Protein AF-A0AAW8U832-F1 (afdb_monomer)

Organism: NCBI:txid218144

Structure (mmCIF, N/CA/C/O backbone):
data_AF-A0AAW8U832-F1
#
_entry.id   AF-A0AAW8U832-F1
#
loop_
_atom_site.group_PDB
_atom_site.id
_atom_site.type_symbol
_atom_site.label_atom_id
_atom_site.label_alt_id
_atom_site.label_comp_id
_atom_site.label_asym_id
_atom_site.label_entity_id
_atom_site.label_seq_id
_atom_site.pdbx_PDB_ins_code
_atom_site.Cartn_x
_atom_site.Cartn_y
_atom_site.Cartn_z
_atom_site.occupancy
_atom_site.B_iso_or_equiv
_atom_site.auth_seq_id
_atom_site.auth_comp_id
_atom_site.auth_asym_id
_atom_site.auth_atom_id
_atom_site.pdbx_PDB_model_num
ATOM 1 N N . MET A 1 1 ? 17.984 11.534 0.760 1.00 80.00 1 MET A N 1
ATOM 2 C CA . MET A 1 1 ? 16.755 10.742 0.649 1.00 80.00 1 MET A CA 1
ATOM 3 C C . MET A 1 1 ? 16.183 10.905 -0.748 1.00 80.00 1 MET A C 1
ATOM 5 O O . MET A 1 1 ? 15.861 12.036 -1.121 1.00 80.00 1 MET A O 1
ATOM 9 N N . ASN A 1 2 ? 16.162 9.833 -1.534 1.00 95.25 2 ASN A N 1
ATOM 10 C CA . ASN A 1 2 ? 15.572 9.796 -2.872 1.00 95.25 2 ASN A CA 1
ATOM 11 C C . ASN A 1 2 ? 14.032 9.698 -2.787 1.00 95.25 2 ASN A C 1
ATOM 13 O O . ASN A 1 2 ? 13.459 9.702 -1.697 1.00 95.25 2 ASN A O 1
ATOM 17 N N . GLU A 1 3 ? 13.347 9.724 -3.931 1.00 96.44 3 GLU A N 1
ATOM 18 C CA . GLU A 1 3 ? 11.878 9.700 -3.965 1.00 96.44 3 GLU A CA 1
ATOM 19 C C . GLU A 1 3 ? 11.307 8.386 -3.417 1.00 96.44 3 GLU A C 1
ATOM 21 O O . GLU A 1 3 ? 10.416 8.422 -2.572 1.00 96.44 3 GLU A O 1
ATOM 26 N N . THR A 1 4 ? 11.878 7.249 -3.808 1.00 96.56 4 THR A N 1
ATOM 27 C CA . THR A 1 4 ? 11.499 5.917 -3.322 1.00 96.56 4 THR A CA 1
ATOM 28 C C . THR A 1 4 ? 11.585 5.816 -1.798 1.00 96.56 4 THR A C 1
ATOM 30 O O . THR A 1 4 ? 10.625 5.422 -1.142 1.00 96.56 4 THR A O 1
ATOM 33 N N . GLU A 1 5 ? 12.685 6.275 -1.198 1.00 97.19 5 GLU A N 1
ATOM 34 C CA . GLU A 1 5 ? 12.880 6.294 0.256 1.00 97.19 5 GLU A CA 1
ATOM 35 C C . GLU A 1 5 ? 11.813 7.144 0.969 1.00 97.19 5 GLU A C 1
ATOM 37 O O . GLU A 1 5 ? 11.330 6.759 2.034 1.00 97.19 5 GLU A O 1
ATOM 42 N N . LYS A 1 6 ? 11.387 8.269 0.371 1.00 98.06 6 LYS A N 1
ATOM 43 C CA . LYS A 1 6 ? 10.287 9.093 0.911 1.00 98.06 6 LYS A CA 1
ATOM 44 C C . LYS A 1 6 ? 8.947 8.363 0.869 1.00 98.06 6 LYS A C 1
ATOM 46 O O . LYS A 1 6 ? 8.147 8.517 1.792 1.00 98.06 6 LYS A O 1
ATOM 51 N N . LEU A 1 7 ? 8.681 7.603 -0.194 1.00 98.06 7 LEU A N 1
ATOM 52 C CA . LEU A 1 7 ? 7.457 6.808 -0.306 1.00 98.06 7 LEU A CA 1
ATOM 53 C C . LEU A 1 7 ? 7.444 5.686 0.729 1.00 98.06 7 LEU A C 1
ATOM 55 O O . LEU A 1 7 ? 6.447 5.545 1.431 1.00 98.06 7 LEU A O 1
ATOM 59 N N . ILE A 1 8 ? 8.563 4.977 0.897 1.00 97.31 8 ILE A N 1
ATOM 60 C CA . ILE A 1 8 ? 8.722 3.929 1.915 1.00 97.31 8 ILE A CA 1
ATOM 61 C C . ILE A 1 8 ? 8.506 4.503 3.320 1.00 97.31 8 ILE A C 1
ATOM 63 O O . ILE A 1 8 ? 7.761 3.930 4.115 1.00 97.31 8 ILE A O 1
ATOM 67 N N . GLU A 1 9 ? 9.117 5.647 3.638 1.00 98.12 9 GLU A N 1
ATOM 68 C CA . GLU A 1 9 ? 8.936 6.300 4.939 1.00 98.12 9 GLU A CA 1
ATOM 69 C C . GLU A 1 9 ? 7.472 6.694 5.170 1.00 98.12 9 GLU A C 1
ATOM 71 O O . GLU A 1 9 ? 6.896 6.393 6.219 1.00 98.12 9 GLU A O 1
ATOM 76 N N . LYS A 1 10 ? 6.836 7.323 4.175 1.00 98.25 10 LYS A N 1
ATOM 77 C CA . LYS A 1 10 ? 5.417 7.684 4.251 1.00 98.25 10 LYS A CA 1
ATOM 78 C C . LYS A 1 10 ? 4.534 6.447 4.424 1.00 98.25 10 LYS A C 1
ATOM 80 O O . LYS A 1 10 ? 3.597 6.492 5.218 1.00 98.25 10 LYS A O 1
ATOM 85 N N . ASN 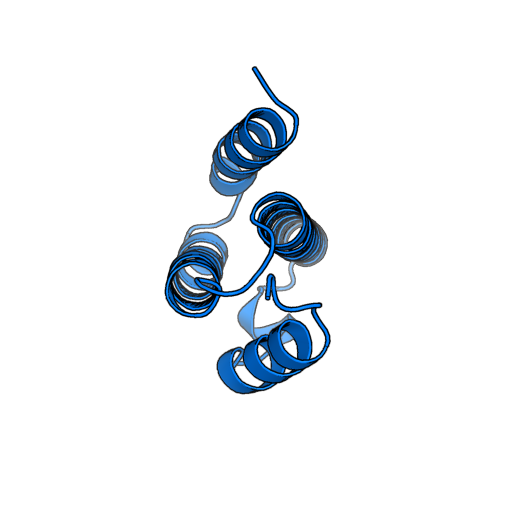A 1 11 ? 4.846 5.357 3.726 1.00 98.31 11 ASN A N 1
ATOM 86 C CA . ASN A 1 11 ? 4.149 4.083 3.843 1.00 98.31 11 ASN A CA 1
ATOM 87 C C . ASN A 1 11 ? 4.224 3.538 5.272 1.00 98.31 11 ASN A C 1
ATOM 89 O O . ASN A 1 11 ? 3.194 3.269 5.886 1.00 98.31 11 ASN A O 1
ATOM 93 N N . ASN A 1 12 ? 5.434 3.474 5.834 1.00 97.81 12 ASN A N 1
ATOM 94 C CA . ASN A 1 12 ? 5.662 3.016 7.201 1.00 97.81 12 ASN A CA 1
ATOM 95 C C . ASN A 1 12 ? 4.873 3.849 8.216 1.00 97.81 12 ASN A C 1
ATOM 97 O O . ASN A 1 12 ? 4.212 3.281 9.079 1.00 97.81 12 ASN A O 1
ATOM 101 N N . ASN A 1 13 ? 4.888 5.178 8.080 1.00 98.31 13 ASN A N 1
ATOM 102 C CA . ASN A 1 13 ? 4.162 6.076 8.980 1.00 98.31 13 ASN A CA 1
ATOM 103 C C . ASN A 1 13 ? 2.638 5.902 8.886 1.00 98.31 13 ASN A C 1
ATOM 105 O O . ASN A 1 13 ? 1.956 5.867 9.906 1.00 98.31 13 ASN A O 1
ATOM 109 N N . LEU A 1 14 ? 2.091 5.795 7.672 1.00 98.44 14 LEU A N 1
ATOM 110 C CA . LEU A 1 14 ? 0.647 5.658 7.464 1.00 98.44 14 LEU A CA 1
ATOM 111 C C . LEU A 1 14 ? 0.119 4.279 7.864 1.00 98.44 14 LEU A C 1
ATOM 113 O O . LEU A 1 14 ? -0.999 4.180 8.364 1.00 98.44 14 LEU A O 1
ATOM 117 N N . ARG A 1 15 ? 0.920 3.224 7.695 1.00 97.12 15 ARG A N 1
ATOM 118 C CA . ARG A 1 15 ? 0.540 1.858 8.070 1.00 97.12 15 ARG A CA 1
ATOM 119 C C . ARG A 1 15 ? 0.269 1.719 9.568 1.00 97.12 15 ARG A C 1
ATOM 121 O O . ARG A 1 15 ? -0.569 0.915 9.958 1.00 97.12 15 ARG A O 1
ATOM 128 N N . GLU A 1 16 ? 0.921 2.520 10.408 1.00 97.88 16 GLU A N 1
ATOM 129 C CA . GLU A 1 16 ? 0.655 2.539 11.854 1.00 97.88 16 GLU A CA 1
ATOM 130 C C . GLU A 1 16 ? -0.714 3.141 12.222 1.00 97.88 16 GLU A C 1
ATOM 132 O O . GLU A 1 16 ? -1.153 3.006 13.360 1.00 97.88 16 GLU A O 1
ATOM 137 N N . LEU A 1 17 ? -1.411 3.782 11.276 1.00 98.00 17 LEU A N 1
ATOM 138 C CA . LEU A 1 17 ? -2.765 4.319 11.471 1.00 98.00 17 LEU A CA 1
ATOM 139 C C . LEU A 1 17 ? -3.870 3.300 11.143 1.00 98.00 17 LEU A C 1
ATOM 141 O O . LEU A 1 17 ? -5.057 3.584 11.332 1.00 98.00 17 LEU A O 1
ATOM 145 N N . LEU A 1 18 ? -3.504 2.132 10.617 1.00 97.62 18 LEU A N 1
ATOM 146 C CA . LEU A 1 18 ? -4.447 1.062 10.327 1.00 97.62 18 LEU A CA 1
ATOM 147 C C . LEU A 1 18 ? -4.924 0.384 11.617 1.00 97.62 18 LEU A C 1
ATOM 149 O O . LEU A 1 18 ? -4.181 0.237 12.587 1.00 97.62 18 LEU A O 1
ATOM 153 N N . SER A 1 19 ? -6.173 -0.074 11.598 1.00 97.19 19 SER A N 1
ATOM 154 C CA . SER A 1 19 ? -6.668 -1.097 12.520 1.00 97.19 19 SER A CA 1
ATOM 155 C C . SER A 1 19 ? -5.844 -2.378 12.377 1.00 97.19 19 SER A C 1
ATOM 157 O O . SER A 1 19 ? -5.179 -2.585 11.360 1.00 97.19 19 SER A O 1
ATOM 159 N N . ALA A 1 20 ? -5.879 -3.244 13.389 1.00 95.69 20 ALA A N 1
ATOM 160 C CA . ALA A 1 20 ? -5.090 -4.473 13.382 1.00 95.69 20 ALA A CA 1
ATOM 161 C C . ALA A 1 20 ? -5.427 -5.357 12.168 1.00 95.69 20 ALA A C 1
ATOM 163 O O . ALA A 1 20 ? -4.522 -5.827 11.481 1.00 95.69 20 ALA A O 1
ATOM 164 N N . GLU A 1 21 ? -6.715 -5.495 11.859 1.00 92.81 21 GLU A N 1
ATOM 165 C CA . GLU A 1 21 ? -7.228 -6.293 10.747 1.00 92.81 21 GLU A CA 1
ATOM 166 C C . GLU A 1 21 ? -6.778 -5.724 9.393 1.00 92.81 21 GLU A C 1
ATOM 168 O O . GLU A 1 21 ? -6.250 -6.445 8.545 1.00 92.81 21 GLU A O 1
ATOM 173 N N . ASN A 1 22 ? -6.913 -4.408 9.198 1.00 95.06 22 ASN A N 1
ATOM 174 C CA . ASN A 1 22 ? -6.482 -3.764 7.957 1.00 95.06 22 ASN A CA 1
ATOM 175 C C . ASN A 1 22 ? -4.954 -3.753 7.811 1.00 95.06 22 ASN A C 1
ATOM 177 O O . ASN A 1 22 ? -4.449 -3.833 6.690 1.00 95.06 22 ASN A O 1
ATOM 181 N N . LYS A 1 23 ? -4.212 -3.663 8.922 1.00 95.94 23 LYS A N 1
ATOM 182 C CA . LYS A 1 23 ? -2.746 -3.737 8.927 1.00 95.94 23 LYS A CA 1
ATOM 183 C C . LYS A 1 23 ? -2.273 -5.114 8.486 1.00 95.94 23 LYS A C 1
ATOM 185 O O . LYS A 1 23 ? -1.431 -5.187 7.597 1.00 95.94 23 LYS A O 1
ATOM 190 N N . GLU A 1 24 ? -2.839 -6.179 9.050 1.00 93.69 24 GLU A N 1
ATOM 191 C CA . GLU A 1 24 ? -2.521 -7.553 8.654 1.00 93.69 24 GLU A CA 1
ATOM 192 C C . GLU A 1 24 ? -2.808 -7.778 7.165 1.00 93.69 24 GLU A C 1
ATOM 194 O O . GLU A 1 24 ? -1.959 -8.296 6.438 1.00 93.69 24 GLU A O 1
ATOM 199 N N . TYR A 1 25 ? -3.968 -7.318 6.692 1.00 92.44 25 TYR A N 1
ATOM 200 C CA . TYR A 1 25 ? -4.333 -7.395 5.280 1.00 92.44 25 TYR A CA 1
ATOM 201 C C . TYR A 1 25 ? -3.327 -6.660 4.382 1.00 92.44 25 TYR A C 1
ATOM 203 O O . TYR A 1 25 ? -2.796 -7.228 3.425 1.00 92.44 25 TYR A O 1
ATOM 211 N N . TYR A 1 26 ? -3.006 -5.409 4.712 1.00 95.00 26 TYR A N 1
ATOM 212 C CA . TYR A 1 26 ? -2.074 -4.598 3.934 1.00 95.00 26 TYR A CA 1
ATOM 213 C C . TYR A 1 26 ? -0.640 -5.156 3.945 1.00 95.00 26 TYR A C 1
ATOM 215 O O . TYR A 1 26 ? 0.053 -5.115 2.929 1.00 95.00 26 TYR A O 1
ATOM 223 N N . GLU A 1 27 ? -0.176 -5.723 5.060 1.00 94.25 27 GLU A N 1
ATOM 224 C CA . GLU A 1 27 ? 1.160 -6.327 5.141 1.00 94.25 27 GLU A CA 1
ATOM 225 C C . GLU A 1 27 ? 1.302 -7.562 4.243 1.00 94.25 27 GLU A C 1
ATOM 227 O O . GLU A 1 27 ? 2.366 -7.764 3.649 1.00 94.25 27 GLU A O 1
ATOM 232 N N . GLN A 1 28 ? 0.232 -8.341 4.059 1.00 92.12 28 GLN A N 1
ATOM 233 C CA . GLN A 1 28 ? 0.222 -9.436 3.084 1.00 92.12 28 GLN A CA 1
ATOM 234 C C . GLN A 1 28 ? 0.382 -8.913 1.648 1.00 92.12 28 GLN A C 1
ATOM 236 O O . GLN A 1 28 ? 1.180 -9.462 0.883 1.00 92.12 28 GLN A O 1
ATOM 241 N N . ILE A 1 29 ? -0.307 -7.819 1.300 1.00 92.06 29 ILE A N 1
ATOM 242 C CA . ILE A 1 29 ? -0.159 -7.138 0.001 1.00 92.06 29 ILE A CA 1
ATOM 243 C C . ILE A 1 29 ? 1.279 -6.646 -0.191 1.00 92.06 29 ILE A C 1
ATOM 245 O O . ILE A 1 29 ? 1.888 -6.892 -1.235 1.00 92.06 29 ILE A O 1
ATOM 249 N N . LEU A 1 30 ? 1.836 -5.992 0.832 1.00 94.00 30 LEU A N 1
ATOM 250 C CA . LEU A 1 30 ? 3.183 -5.425 0.819 1.00 94.00 30 LEU A CA 1
ATOM 251 C C . LEU A 1 30 ? 4.244 -6.485 0.507 1.00 94.00 30 LEU A C 1
ATOM 253 O O . LEU A 1 30 ? 5.092 -6.284 -0.365 1.00 94.00 30 LEU A O 1
ATOM 257 N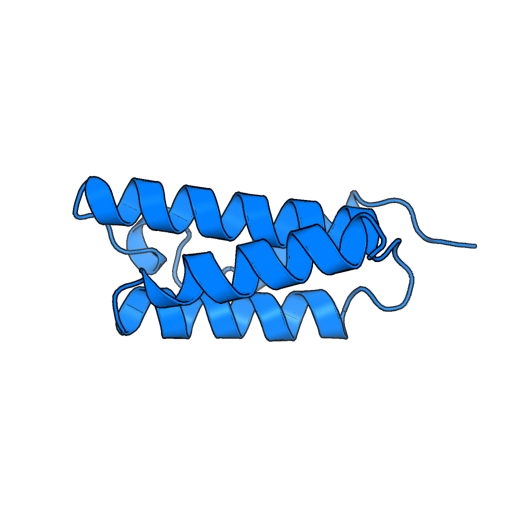 N . ILE A 1 31 ? 4.187 -7.622 1.207 1.00 92.31 31 ILE A N 1
ATOM 258 C CA . ILE A 1 31 ? 5.108 -8.746 0.999 1.00 92.31 31 ILE A CA 1
ATOM 259 C C . ILE A 1 31 ? 4.929 -9.321 -0.408 1.00 92.31 31 ILE A C 1
ATOM 261 O O . ILE A 1 31 ? 5.923 -9.566 -1.098 1.00 92.31 31 ILE A O 1
ATOM 265 N N . TYR A 1 32 ? 3.681 -9.521 -0.843 1.00 91.06 32 TYR A N 1
ATOM 266 C CA . TYR A 1 32 ? 3.377 -10.114 -2.143 1.00 91.06 32 TYR A CA 1
ATOM 267 C C . TYR A 1 32 ? 3.941 -9.281 -3.297 1.00 91.06 32 TYR A C 1
ATOM 269 O O . TYR A 1 32 ? 4.748 -9.787 -4.081 1.00 91.06 32 TYR A O 1
ATOM 277 N N . ILE A 1 33 ? 3.577 -7.995 -3.355 1.00 91.06 33 ILE A N 1
ATOM 278 C CA . ILE A 1 33 ? 4.023 -7.073 -4.403 1.00 91.06 33 ILE A CA 1
ATOM 279 C C . ILE A 1 33 ? 5.547 -6.987 -4.414 1.00 91.06 33 ILE A C 1
ATOM 281 O O . ILE A 1 33 ? 6.162 -7.282 -5.433 1.00 91.06 33 ILE A O 1
ATOM 285 N N . ARG A 1 34 ? 6.194 -6.673 -3.284 1.00 91.50 34 ARG A N 1
ATOM 286 C CA . ARG A 1 34 ? 7.658 -6.491 -3.267 1.00 91.50 34 ARG A CA 1
ATOM 287 C C . ARG A 1 34 ? 8.421 -7.744 -3.698 1.00 91.50 34 ARG A C 1
ATOM 289 O O . ARG A 1 34 ? 9.462 -7.633 -4.335 1.00 91.50 34 ARG A O 1
ATOM 296 N N . THR A 1 35 ? 7.893 -8.931 -3.398 1.00 89.62 35 THR A N 1
ATOM 297 C CA . THR A 1 35 ? 8.507 -10.200 -3.822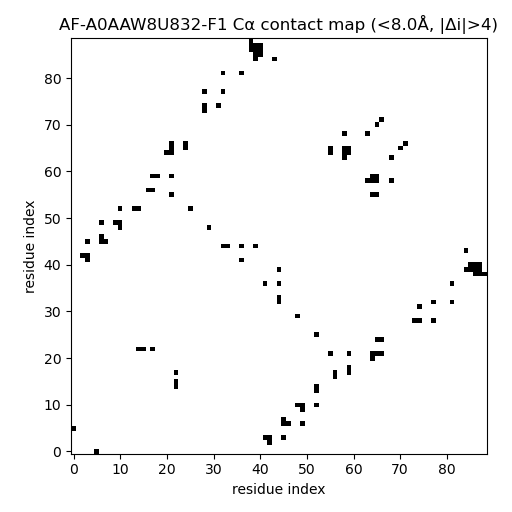 1.00 89.62 35 THR A CA 1
ATOM 298 C C . THR A 1 35 ? 8.323 -10.458 -5.319 1.00 89.62 35 THR A C 1
ATOM 300 O O . THR A 1 35 ? 9.221 -10.980 -5.979 1.00 89.62 35 THR A O 1
ATOM 303 N N . LYS A 1 36 ? 7.156 -10.115 -5.872 1.00 87.31 36 LYS A N 1
ATOM 304 C CA . LYS A 1 36 ? 6.811 -10.356 -7.282 1.00 87.31 36 LYS A CA 1
ATOM 305 C C . LYS A 1 36 ? 7.377 -9.301 -8.229 1.00 87.31 36 LYS A C 1
ATOM 307 O O . LYS A 1 36 ? 7.582 -9.594 -9.405 1.00 87.31 36 LYS A O 1
ATOM 312 N N . SER A 1 37 ? 7.687 -8.117 -7.719 1.00 87.19 37 SER A N 1
ATOM 313 C CA . SER A 1 37 ? 8.051 -6.958 -8.529 1.00 87.19 37 SER A CA 1
ATOM 314 C C . SER A 1 37 ? 9.541 -6.812 -8.833 1.00 87.19 37 SER A C 1
ATOM 316 O O . SER A 1 37 ? 9.982 -5.737 -9.221 1.00 87.19 37 SER A O 1
ATOM 318 N N . PHE A 1 38 ? 10.330 -7.883 -8.707 1.00 85.31 38 PHE A N 1
ATOM 319 C CA . PHE A 1 38 ? 11.787 -7.845 -8.899 1.00 85.31 38 PHE A CA 1
ATOM 320 C C . PHE A 1 38 ? 12.235 -7.296 -10.270 1.00 85.31 38 PHE A C 1
ATOM 322 O O . PHE A 1 38 ? 13.332 -6.766 -10.396 1.00 85.31 38 PHE A O 1
ATOM 329 N N . PHE A 1 39 ? 11.389 -7.418 -11.299 1.00 89.12 39 PHE A N 1
ATOM 330 C CA . PHE A 1 39 ? 11.661 -6.932 -12.658 1.00 89.12 39 PHE A CA 1
ATOM 331 C C . PHE A 1 39 ? 11.006 -5.577 -12.974 1.00 89.12 39 PHE A C 1
ATOM 333 O O . PHE A 1 39 ? 10.944 -5.194 -14.140 1.00 89.12 39 PHE A O 1
ATOM 340 N N . HIS A 1 40 ? 10.474 -4.878 -11.973 1.00 88.81 40 HIS A N 1
ATOM 341 C CA . HIS A 1 40 ? 9.757 -3.614 -12.131 1.00 88.81 40 HIS A CA 1
ATOM 342 C C . HIS A 1 40 ? 10.497 -2.470 -11.435 1.00 88.81 40 HIS A C 1
ATOM 344 O O . HIS A 1 40 ? 11.352 -2.699 -10.580 1.00 88.81 40 HIS A O 1
ATOM 350 N N . ASP A 1 41 ? 10.171 -1.236 -11.817 1.00 92.31 41 ASP A N 1
ATOM 351 C CA . ASP A 1 41 ? 10.761 -0.049 -11.209 1.00 92.31 41 ASP A CA 1
ATOM 352 C C . ASP A 1 41 ? 10.277 0.144 -9.769 1.00 92.31 41 ASP A C 1
ATOM 354 O O . ASP A 1 41 ? 9.079 0.193 -9.494 1.00 92.31 41 ASP A O 1
ATOM 358 N N . GLU A 1 42 ? 11.226 0.239 -8.836 1.00 92.81 42 GLU A N 1
ATOM 359 C CA . GLU A 1 42 ? 10.943 0.341 -7.403 1.00 92.81 42 GLU A CA 1
ATOM 360 C C . GLU A 1 42 ? 10.098 1.580 -7.070 1.00 92.81 42 GLU A C 1
ATOM 362 O O . GLU A 1 42 ? 9.234 1.518 -6.195 1.00 92.81 42 GLU A O 1
ATOM 367 N N . LEU A 1 43 ? 10.293 2.695 -7.784 1.00 93.88 43 LEU A N 1
ATOM 368 C CA . LEU A 1 43 ? 9.515 3.911 -7.564 1.00 93.88 43 LEU A CA 1
ATOM 369 C C . LEU A 1 43 ? 8.040 3.693 -7.914 1.00 93.88 43 LEU A C 1
ATOM 371 O O . LEU A 1 43 ? 7.163 4.131 -7.168 1.00 93.88 43 LEU A O 1
ATOM 375 N N . ASP A 1 44 ? 7.762 3.019 -9.029 1.00 93.00 44 ASP A N 1
ATOM 376 C CA . ASP A 1 44 ? 6.392 2.718 -9.452 1.00 93.00 44 ASP A CA 1
ATOM 377 C C . ASP A 1 44 ? 5.714 1.739 -8.485 1.00 93.00 44 ASP A C 1
ATOM 379 O O . ASP A 1 44 ? 4.551 1.925 -8.119 1.00 93.00 44 ASP A O 1
ATOM 383 N N . ILE A 1 45 ? 6.463 0.756 -7.983 1.00 94.75 45 ILE A N 1
ATOM 384 C CA . ILE A 1 45 ? 5.977 -0.181 -6.966 1.00 94.75 45 ILE A CA 1
ATOM 385 C C . ILE A 1 45 ? 5.608 0.524 -5.662 1.00 94.75 45 ILE A C 1
ATOM 387 O O . ILE A 1 45 ? 4.517 0.304 -5.130 1.00 94.75 45 ILE A O 1
ATOM 391 N N . GLU A 1 46 ? 6.471 1.398 -5.149 1.00 96.00 46 GLU A N 1
ATOM 392 C CA . GLU A 1 46 ? 6.199 2.107 -3.896 1.00 96.00 46 GLU A CA 1
ATOM 393 C C . GLU A 1 46 ? 5.055 3.129 -4.033 1.00 96.00 46 GLU A C 1
ATOM 395 O O . GLU A 1 46 ? 4.342 3.378 -3.057 1.00 96.00 46 GLU A O 1
ATOM 400 N N . LYS A 1 47 ? 4.805 3.677 -5.234 1.00 95.56 47 LYS A N 1
ATOM 401 C CA . LYS A 1 47 ? 3.616 4.510 -5.506 1.00 95.56 47 LYS A CA 1
ATOM 402 C C . LYS A 1 47 ? 2.322 3.711 -5.372 1.00 95.56 47 LYS A C 1
ATOM 404 O O . LYS A 1 47 ? 1.424 4.153 -4.661 1.00 95.56 47 LYS A O 1
ATOM 409 N N . ILE A 1 48 ? 2.258 2.530 -5.984 1.00 93.69 48 ILE A N 1
ATOM 410 C CA . ILE A 1 48 ? 1.074 1.653 -5.948 1.00 93.69 48 ILE A CA 1
ATOM 411 C C . ILE A 1 48 ? 0.795 1.172 -4.528 1.00 93.69 48 ILE A C 1
ATOM 413 O O . ILE A 1 48 ? -0.338 1.222 -4.060 1.00 93.69 48 ILE A O 1
ATOM 417 N N . LEU A 1 49 ?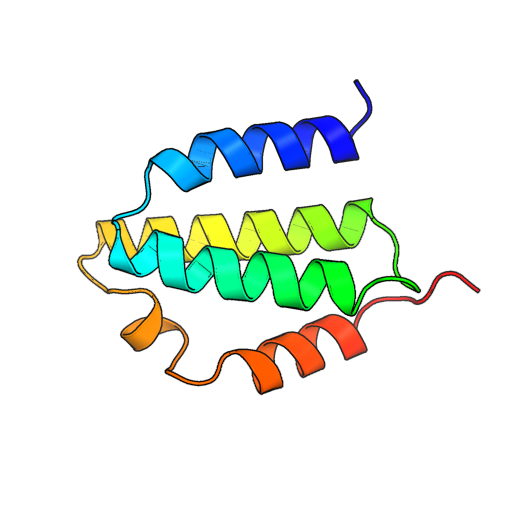 1.834 0.747 -3.806 1.00 95.94 49 LEU A N 1
ATOM 418 C CA . LEU A 1 49 ? 1.702 0.338 -2.407 1.00 95.94 49 LEU A CA 1
ATOM 419 C C . LEU A 1 49 ? 1.143 1.465 -1.537 1.00 95.94 49 LEU A C 1
ATOM 421 O O . LEU A 1 49 ? 0.294 1.241 -0.675 1.00 95.94 49 LEU A O 1
ATOM 425 N N . LEU A 1 50 ? 1.615 2.689 -1.764 1.00 97.31 50 LEU A N 1
ATOM 426 C CA . LEU A 1 50 ? 1.140 3.855 -1.039 1.00 97.31 50 LEU A CA 1
ATOM 427 C C . LEU A 1 50 ? -0.301 4.247 -1.417 1.00 97.31 50 LEU A C 1
ATOM 429 O O . LEU A 1 50 ? -1.017 4.742 -0.547 1.00 97.31 50 LEU A O 1
ATOM 433 N N . GLU A 1 51 ? -0.714 4.052 -2.669 1.00 95.12 51 GLU A N 1
ATOM 434 C CA . GLU A 1 51 ? -2.092 4.264 -3.137 1.00 95.12 51 GLU A CA 1
ATOM 435 C C . GLU A 1 51 ? -3.050 3.269 -2.472 1.00 95.12 51 GLU A C 1
ATOM 437 O O . GLU A 1 51 ? -3.959 3.689 -1.762 1.00 95.12 51 GLU A O 1
ATOM 442 N N . ILE A 1 52 ? -2.745 1.968 -2.537 1.00 93.62 52 ILE A N 1
ATOM 443 C CA . ILE A 1 52 ? -3.530 0.915 -1.871 1.00 93.62 52 ILE A CA 1
ATOM 444 C C . ILE A 1 52 ? -3.662 1.192 -0.365 1.00 93.62 52 ILE A C 1
ATOM 446 O O . ILE A 1 52 ? -4.739 1.055 0.212 1.00 93.62 52 ILE A O 1
ATOM 450 N N . LEU A 1 53 ? -2.576 1.610 0.295 1.00 96.88 53 LEU A N 1
ATOM 451 C CA . LEU A 1 53 ? -2.611 1.964 1.716 1.00 96.88 53 LEU A CA 1
ATOM 452 C C . LEU A 1 53 ? -3.552 3.145 2.006 1.00 96.88 53 LEU A C 1
ATOM 454 O O . LEU A 1 53 ? -4.237 3.152 3.031 1.00 96.88 53 LEU A O 1
ATOM 458 N N . GLN A 1 54 ? -3.563 4.160 1.140 1.00 96.75 54 GLN A N 1
ATOM 459 C CA . GLN A 1 54 ? -4.444 5.319 1.293 1.00 96.75 54 GLN A CA 1
ATOM 460 C C . GLN A 1 54 ? -5.909 4.934 1.101 1.00 96.75 54 GLN A C 1
ATOM 462 O O . GLN A 1 54 ? -6.732 5.349 1.917 1.00 96.75 54 GLN A O 1
ATOM 467 N N . ASP A 1 55 ? -6.208 4.081 0.124 1.00 94.25 55 ASP A N 1
ATOM 468 C CA . ASP A 1 55 ? -7.560 3.576 -0.112 1.00 94.25 55 ASP A CA 1
ATOM 469 C C . ASP A 1 55 ? -8.068 2.751 1.081 1.00 94.25 55 ASP A C 1
ATOM 471 O O . ASP A 1 55 ? -9.194 2.937 1.540 1.00 94.25 55 ASP A O 1
ATOM 475 N N . ILE A 1 56 ? -7.218 1.895 1.665 1.00 94.88 56 ILE A N 1
ATOM 476 C CA . ILE A 1 56 ? -7.568 1.151 2.887 1.00 94.88 56 ILE A CA 1
ATOM 477 C C . ILE A 1 56 ? -7.848 2.110 4.052 1.00 94.88 56 ILE A C 1
ATOM 479 O O . ILE A 1 56 ? -8.798 1.909 4.812 1.00 94.88 56 ILE A O 1
ATOM 483 N N . LEU A 1 57 ? -7.036 3.157 4.221 1.00 96.56 57 LEU A N 1
ATOM 484 C CA . LEU A 1 57 ? -7.260 4.165 5.262 1.00 96.56 57 LEU A CA 1
ATOM 485 C C . LEU A 1 57 ? -8.561 4.944 5.042 1.00 96.56 57 LEU A C 1
ATOM 487 O O . LEU A 1 57 ? -9.200 5.343 6.018 1.00 96.56 57 LEU A O 1
ATOM 491 N N . GLU A 1 58 ? -8.945 5.189 3.793 1.00 95.50 58 GLU A N 1
ATOM 492 C CA . GLU A 1 58 ? -10.209 5.836 3.448 1.00 95.50 58 GLU A CA 1
ATOM 493 C C . GLU A 1 58 ? -11.408 4.927 3.739 1.00 95.50 58 GLU A C 1
ATOM 495 O O . GLU A 1 58 ? -12.312 5.348 4.465 1.00 95.50 58 GLU A O 1
ATOM 500 N N . ALA A 1 59 ? -11.369 3.665 3.305 1.00 93.31 59 ALA A N 1
ATOM 501 C CA . ALA A 1 59 ? -12.378 2.660 3.649 1.00 93.31 59 ALA A CA 1
ATOM 502 C C . ALA A 1 59 ? -12.539 2.531 5.175 1.00 93.31 59 ALA A C 1
ATOM 504 O O . ALA A 1 59 ? -13.645 2.633 5.710 1.00 93.31 59 ALA A O 1
ATOM 505 N N . GLN A 1 60 ? -11.421 2.462 5.908 1.00 95.06 60 GLN A N 1
ATOM 506 C CA . GLN A 1 60 ? -11.423 2.395 7.370 1.00 95.06 60 GLN A CA 1
ATOM 507 C C 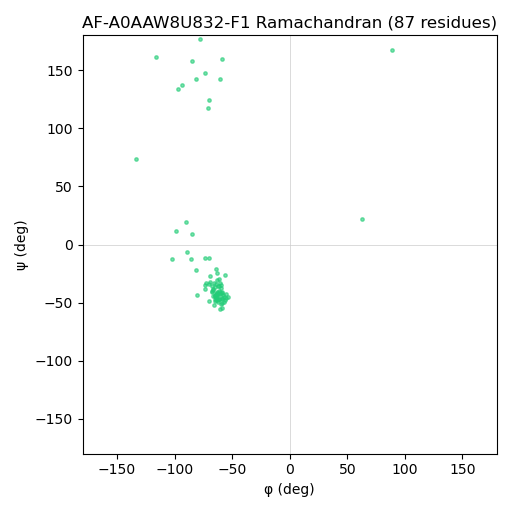. GLN A 1 60 ? -12.116 3.598 8.020 1.00 95.06 60 GLN A C 1
ATOM 509 O O . GLN A 1 60 ? -12.847 3.435 8.999 1.00 95.06 60 GLN A O 1
ATOM 514 N N . LYS A 1 61 ? -11.906 4.816 7.501 1.00 95.12 61 LYS A N 1
ATOM 515 C CA . LYS A 1 61 ? -12.596 6.022 7.998 1.00 95.12 61 LYS A CA 1
ATOM 516 C C . LYS A 1 61 ? -14.105 5.946 7.784 1.00 95.12 61 LYS A C 1
ATOM 518 O O . LYS A 1 61 ? -14.853 6.477 8.602 1.00 95.12 61 LYS A O 1
ATOM 523 N N . ASN A 1 62 ? -14.536 5.252 6.737 1.00 92.75 62 ASN A N 1
ATOM 524 C CA . ASN A 1 62 ? -15.940 4.999 6.429 1.00 92.75 62 ASN A CA 1
ATOM 525 C C . ASN A 1 62 ? -16.508 3.777 7.176 1.00 92.75 62 ASN A C 1
ATOM 527 O O . ASN A 1 62 ? -17.647 3.393 6.937 1.00 92.75 62 ASN A O 1
ATOM 531 N N . SER A 1 63 ? -15.761 3.215 8.138 1.00 91.25 63 SER A N 1
ATOM 532 C CA . SER A 1 63 ? -16.113 1.993 8.884 1.00 91.25 63 SER A CA 1
ATOM 533 C C . SER A 1 63 ? -16.229 0.736 8.012 1.00 91.25 63 SER A C 1
ATOM 535 O O . SER A 1 63 ? -16.864 -0.236 8.416 1.00 91.25 63 SER A O 1
ATOM 537 N N . GLU A 1 64 ? -15.590 0.742 6.843 1.00 90.00 64 GLU A N 1
ATOM 538 C CA . GLU A 1 64 ? -15.434 -0.415 5.964 1.00 90.00 64 GLU A CA 1
ATOM 539 C C . GLU A 1 64 ? -14.060 -1.045 6.223 1.00 90.00 64 GLU A C 1
ATOM 541 O O . GLU A 1 64 ? -13.045 -0.350 6.331 1.00 90.00 64 GLU A O 1
ATOM 546 N N . ASN A 1 65 ? -14.003 -2.369 6.369 1.00 85.56 65 ASN A N 1
ATOM 547 C CA . ASN A 1 65 ? -12.717 -3.055 6.471 1.00 85.56 65 ASN A CA 1
ATOM 548 C C . ASN A 1 65 ? -12.153 -3.343 5.066 1.00 85.56 65 ASN A C 1
ATOM 550 O O . ASN A 1 65 ? -12.879 -3.397 4.072 1.00 85.56 65 ASN A O 1
ATOM 554 N N . ALA A 1 66 ? -10.837 -3.531 4.986 1.00 82.44 66 ALA A N 1
ATOM 555 C CA . ALA A 1 66 ? -10.135 -3.742 3.726 1.00 82.44 66 ALA A CA 1
ATOM 556 C C . ALA A 1 66 ? -10.606 -5.007 2.997 1.00 82.44 66 ALA A C 1
ATOM 558 O O . ALA A 1 66 ? -10.679 -5.017 1.775 1.00 82.44 66 ALA A O 1
ATOM 559 N N . VAL A 1 67 ? -10.945 -6.064 3.736 1.00 81.06 67 VAL A N 1
ATOM 560 C CA . VAL A 1 67 ? -11.408 -7.336 3.167 1.00 81.06 67 VAL A CA 1
ATOM 561 C C . VAL A 1 67 ? -12.778 -7.189 2.502 1.00 81.06 67 VAL A C 1
ATOM 563 O O . VAL A 1 67 ? -13.016 -7.795 1.461 1.00 81.06 67 VAL A O 1
ATOM 566 N N . ASP A 1 68 ? -13.664 -6.367 3.053 1.00 81.38 68 ASP A N 1
ATOM 567 C CA . ASP A 1 68 ? -14.986 -6.102 2.491 1.00 81.38 68 ASP A CA 1
ATOM 568 C C . ASP A 1 68 ? -14.890 -5.206 1.249 1.00 81.38 68 ASP A C 1
ATOM 570 O O . ASP A 1 68 ? -15.638 -5.402 0.292 1.00 81.38 68 ASP A O 1
ATOM 574 N N . TYR A 1 69 ? -13.939 -4.265 1.231 1.00 75.62 69 TYR A N 1
ATOM 575 C CA . TYR A 1 69 ? -13.730 -3.346 0.107 1.00 75.62 69 TYR A CA 1
ATOM 576 C C . TYR A 1 69 ? -12.935 -3.978 -1.052 1.00 75.62 69 TYR A C 1
ATOM 578 O O . TYR A 1 69 ? -13.296 -3.831 -2.218 1.00 75.62 69 TYR A O 1
ATOM 586 N N . PHE A 1 70 ? -11.860 -4.711 -0.746 1.00 76.50 70 PHE A N 1
ATOM 587 C CA . PHE A 1 70 ? -10.938 -5.295 -1.733 1.00 76.50 70 PHE A CA 1
ATOM 588 C C . PHE A 1 70 ? -11.141 -6.800 -1.967 1.00 76.50 70 PHE A C 1
ATOM 590 O O . PHE A 1 70 ? -10.613 -7.351 -2.936 1.00 76.50 70 PHE A O 1
ATOM 597 N N . GLY A 1 71 ? -11.911 -7.473 -1.111 1.00 79.56 71 GLY A N 1
ATOM 598 C CA . GLY A 1 71 ? -12.174 -8.907 -1.175 1.00 79.56 71 GLY A CA 1
ATOM 599 C C . GLY A 1 71 ? -11.156 -9.776 -0.424 1.00 79.56 71 GLY A C 1
ATOM 600 O O . GLY A 1 71 ? -10.060 -9.366 -0.061 1.00 79.56 71 GLY A O 1
ATOM 601 N N . ASN A 1 72 ? -11.513 -11.050 -0.236 1.00 72.94 72 ASN A N 1
ATOM 602 C CA . ASN A 1 72 ? -10.685 -12.048 0.460 1.00 72.94 72 ASN A CA 1
ATOM 603 C C . ASN A 1 72 ? -9.469 -12.548 -0.337 1.00 72.94 72 ASN A C 1
ATOM 605 O O . ASN A 1 72 ? -8.635 -13.265 0.212 1.00 72.94 72 ASN A O 1
ATOM 609 N N . ASN A 1 73 ? -9.387 -12.251 -1.635 1.00 69.00 73 ASN A N 1
ATOM 610 C CA . ASN A 1 73 ? -8.301 -12.742 -2.478 1.00 69.00 73 ASN A CA 1
ATOM 611 C C . ASN A 1 73 ? -7.717 -11.624 -3.348 1.00 69.00 73 ASN A C 1
ATOM 613 O O . ASN A 1 73 ? -7.949 -11.607 -4.560 1.00 69.00 73 ASN A O 1
ATOM 617 N N . PRO A 1 74 ? -6.948 -10.695 -2.750 1.00 72.88 74 PRO A N 1
ATOM 618 C CA . PRO A 1 74 ? -6.346 -9.602 -3.500 1.00 72.88 74 PRO A CA 1
ATOM 619 C C . PRO A 1 74 ? -5.334 -10.088 -4.538 1.00 72.88 74 PRO A C 1
ATOM 621 O O . PRO A 1 74 ? -5.067 -9.360 -5.480 1.00 72.88 74 PRO A O 1
ATOM 624 N N . GLN A 1 75 ? -4.783 -11.302 -4.410 1.00 77.62 75 GLN A N 1
ATOM 625 C CA . GLN A 1 75 ? -3.665 -11.776 -5.237 1.00 77.62 75 GLN A CA 1
ATOM 626 C C . GLN A 1 75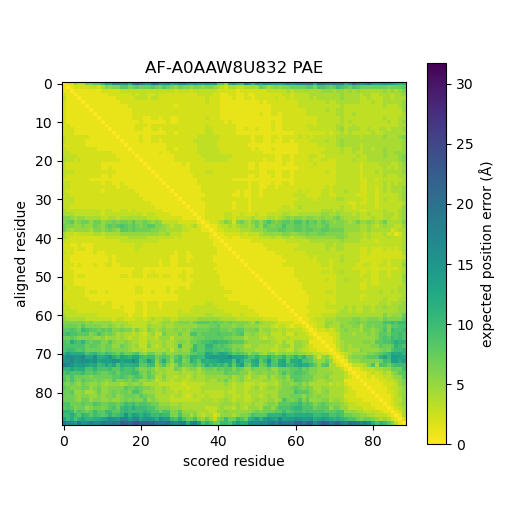 ? -3.932 -11.661 -6.741 1.00 77.62 75 GLN A C 1
ATOM 628 O O . GLN A 1 75 ? -3.079 -11.140 -7.447 1.00 77.62 75 GLN A O 1
ATOM 633 N N . ASN A 1 76 ? -5.119 -12.054 -7.216 1.00 79.00 76 ASN A N 1
ATOM 634 C CA . ASN A 1 76 ? -5.463 -11.935 -8.638 1.00 79.00 76 ASN A CA 1
ATOM 635 C C . ASN A 1 76 ? -5.492 -10.466 -9.092 1.00 79.00 76 ASN A C 1
ATOM 637 O O . ASN A 1 76 ? -4.922 -10.125 -10.121 1.00 79.00 76 ASN A O 1
ATOM 641 N N . THR A 1 77 ? -6.105 -9.586 -8.298 1.00 79.06 77 THR A N 1
ATOM 642 C CA . THR A 1 77 ? -6.151 -8.144 -8.580 1.00 79.06 77 THR A CA 1
ATOM 643 C C . THR A 1 77 ? -4.751 -7.528 -8.562 1.00 79.06 77 THR A C 1
ATOM 645 O O . THR A 1 77 ? -4.420 -6.703 -9.409 1.00 79.06 77 THR A O 1
ATOM 648 N N . LEU A 1 78 ? -3.905 -7.936 -7.615 1.00 81.94 78 LEU A N 1
ATOM 649 C CA . LEU A 1 78 ? -2.523 -7.470 -7.522 1.00 81.94 78 LEU A CA 1
ATOM 650 C C . LEU A 1 78 ? -1.688 -7.975 -8.703 1.00 81.94 78 LEU A C 1
ATOM 652 O O . LEU A 1 78 ? -0.902 -7.209 -9.248 1.00 81.94 78 LEU A O 1
ATOM 656 N N . ASP A 1 79 ? -1.880 -9.222 -9.134 1.00 84.44 79 ASP A N 1
ATOM 657 C CA . ASP A 1 79 ? -1.238 -9.767 -10.333 1.00 84.44 79 ASP A CA 1
ATOM 658 C C . ASP A 1 79 ? -1.636 -8.980 -11.588 1.00 84.44 79 ASP A C 1
ATOM 660 O O . ASP A 1 79 ? -0.769 -8.636 -12.396 1.00 84.44 79 ASP A O 1
ATOM 664 N N . ASP A 1 80 ? -2.917 -8.624 -11.721 1.00 83.75 80 ASP A N 1
ATOM 665 C CA . ASP A 1 80 ? -3.409 -7.796 -12.823 1.00 83.75 80 ASP A CA 1
ATOM 666 C C . ASP A 1 80 ? -2.778 -6.397 -12.806 1.00 83.75 80 ASP A C 1
ATOM 668 O O . ASP A 1 80 ? -2.368 -5.905 -13.861 1.00 83.75 80 ASP A O 1
ATOM 672 N N . ILE A 1 81 ? -2.640 -5.771 -11.632 1.00 81.56 81 ILE A N 1
ATOM 673 C CA . ILE A 1 81 ? -1.951 -4.478 -11.477 1.00 81.56 81 ILE A CA 1
ATOM 674 C C . IL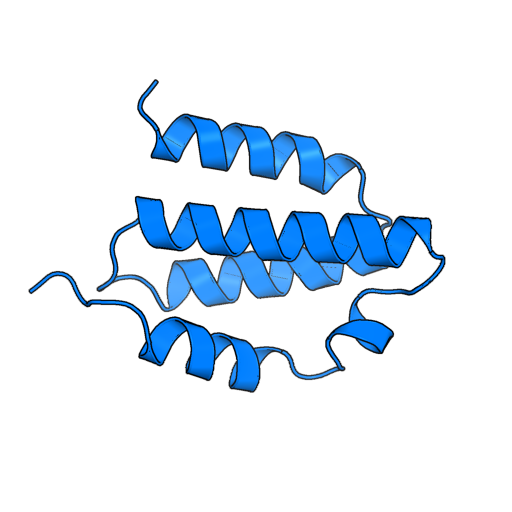E A 1 81 ? -0.480 -4.608 -11.890 1.00 81.56 81 ILE A C 1
ATOM 676 O O . ILE A 1 81 ? -0.000 -3.830 -12.714 1.00 81.56 81 ILE A O 1
ATOM 680 N N . LEU A 1 82 ? 0.235 -5.614 -11.379 1.00 83.81 82 LEU A N 1
ATOM 681 C CA . LEU A 1 82 ? 1.650 -5.833 -11.696 1.00 83.81 82 LEU A CA 1
ATOM 682 C C . LEU A 1 82 ? 1.877 -6.126 -13.182 1.00 83.81 82 LEU A C 1
ATOM 684 O O . LEU A 1 82 ? 2.867 -5.674 -13.758 1.00 83.81 82 LEU A O 1
ATOM 688 N N . SER A 1 83 ? 0.954 -6.842 -13.826 1.00 84.88 83 SER A N 1
ATOM 689 C CA . SER A 1 83 ? 1.034 -7.153 -15.258 1.00 84.88 83 SER A CA 1
ATOM 690 C C . SER A 1 83 ? 0.975 -5.912 -16.156 1.00 84.88 83 SER A C 1
ATOM 692 O O . SER A 1 83 ? 1.491 -5.946 -17.275 1.00 84.88 83 SER A O 1
ATOM 694 N N . GLN A 1 84 ? 0.380 -4.821 -15.665 1.00 85.12 84 GLN A N 1
ATOM 695 C CA . GLN A 1 84 ? 0.253 -3.551 -16.382 1.00 85.12 84 GLN A CA 1
ATOM 696 C C . GLN A 1 84 ? 1.486 -2.655 -16.222 1.00 85.12 84 GLN A C 1
ATOM 698 O O . GLN A 1 84 ? 1.625 -1.675 -16.956 1.00 85.12 84 GLN A O 1
ATOM 703 N N . LEU A 1 85 ? 2.391 -2.980 -15.294 1.00 84.12 85 LEU A N 1
ATOM 704 C CA . LEU A 1 85 ? 3.585 -2.180 -15.057 1.00 84.12 85 LEU A CA 1
ATOM 705 C C . LEU A 1 85 ? 4.690 -2.490 -16.064 1.00 84.12 85 LEU A C 1
AT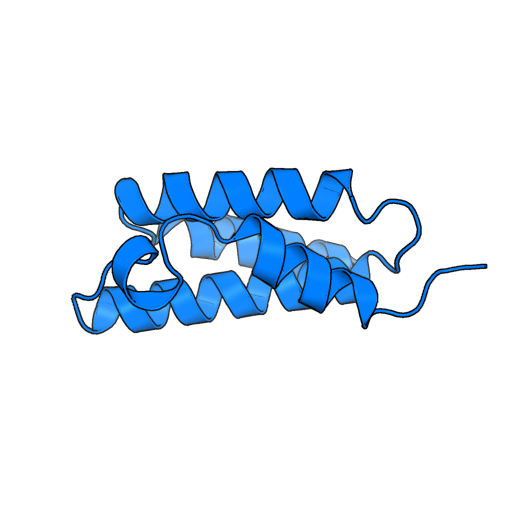OM 707 O O . LEU A 1 85 ? 4.921 -3.657 -16.408 1.00 84.12 85 LEU A O 1
ATOM 711 N N . PRO A 1 86 ? 5.438 -1.462 -16.503 1.00 82.38 86 PRO A N 1
ATOM 712 C CA . PRO A 1 86 ? 6.607 -1.675 -17.334 1.00 82.38 86 PRO A CA 1
ATOM 713 C C . PRO A 1 86 ? 7.634 -2.525 -16.580 1.00 82.38 86 PRO A C 1
ATOM 715 O O . PRO A 1 86 ? 7.822 -2.394 -15.368 1.00 82.38 86 PRO A O 1
ATOM 718 N N . LYS A 1 87 ? 8.302 -3.412 -17.318 1.00 86.06 87 LYS A N 1
ATOM 719 C CA . LYS A 1 87 ? 9.443 -4.171 -16.808 1.00 86.06 87 LYS A CA 1
ATOM 720 C C . LYS A 1 87 ? 10.725 -3.437 -17.158 1.00 86.06 87 LYS A C 1
ATOM 722 O O . LYS A 1 87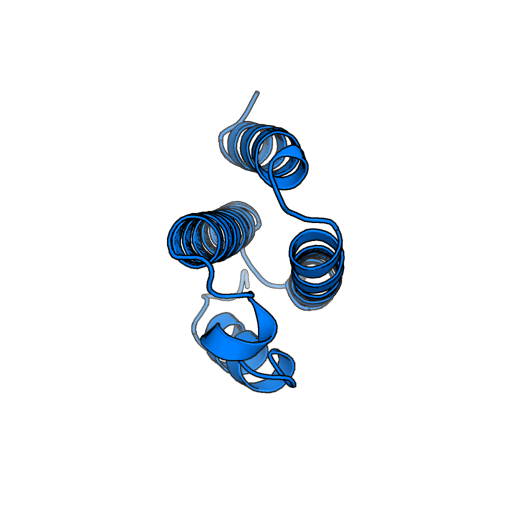 ? 10.883 -2.983 -18.293 1.00 86.06 87 LYS A O 1
ATOM 727 N N . ILE A 1 88 ? 11.649 -3.365 -16.209 1.00 83.44 88 ILE A N 1
ATOM 728 C CA . ILE A 1 88 ? 13.010 -2.916 -16.486 1.00 83.44 88 ILE A CA 1
ATOM 729 C C . ILE A 1 88 ? 13.672 -4.038 -17.295 1.00 83.44 88 ILE A C 1
ATOM 731 O O . ILE A 1 88 ? 13.733 -5.181 -16.842 1.00 83.44 88 ILE A O 1
ATOM 735 N N . THR A 1 89 ? 14.062 -3.727 -18.534 1.00 61.94 89 THR A N 1
ATOM 736 C CA . THR A 1 89 ? 14.715 -4.665 -19.465 1.00 61.94 89 THR A CA 1
ATOM 737 C C . THR A 1 89 ? 16.227 -4.545 -19.367 1.00 61.94 89 THR A C 1
ATOM 739 O O . THR A 1 89 ? 16.702 -3.398 -19.214 1.00 61.94 89 THR A O 1
#

Secondary structure (DSSP, 8-state):
--HHHHHHHHHHHHHTTS-HHHHHHHHHHHHHHHHHTTTB-HHHHHHHHHHHHHHHHHHHHTT--HHHHH-S-HHHHHHHHHHTSPBP-

Foldseek 3Di:
DDLLVVLVVVLVVLLVVDDPQQSVVLVVLVVLLVVPQPQADSNVSSVVSSVLSVVQVVCVVVVHHSCRVCHPCCPVVSVVVSVPGDGND

Nearest PDB structures (foldseek):
  2hh6-assembly1_A-2  TM=8.511E-01  e=1.274E-01  Halalkalibacterium halodurans

Radius of gyration: 12.97 Å; Cα contacts (8 Å, |Δi|>4): 66; chains: 1; bounding box: 33×24×33 Å

Mean predicted aligned error: 3.78 Å

Sequence (89 aa):
MNETEKLIEKNNNLRELLSAENKEYYEQILIYIRTKSFFHDELDIEKILLEILQDILEAQKNSENAVDYFGNNPQNTLDDILSQLPKIT

pLDDT: mean 90.16, std 7.72, range [61.94, 98.44]

Solvent-accessible surface area (backbone atoms only — not comparable to full-atom values): 5136 Å² total; per-residue (Å²): 131,57,72,51,56,52,39,50,51,51,40,58,62,55,52,72,74,45,54,73,69,45,35,57,55,49,51,54,52,51,54,51,50,64,68,70,42,76,53,36,53,64,55,63,52,42,49,53,53,43,49,55,52,48,52,42,54,51,37,45,74,72,76,37,54,43,50,80,76,63,41,94,63,48,62,64,59,50,50,56,55,57,69,72,50,70,63,68,127